Protein AF-A0A4R1S346-F1 (afdb_monomer)

Structure (mmCIF, N/CA/C/O backbone):
data_AF-A0A4R1S346-F1
#
_entry.id   AF-A0A4R1S346-F1
#
loop_
_atom_site.group_PDB
_atom_site.id
_atom_site.type_symbol
_atom_site.label_atom_id
_atom_site.label_alt_id
_atom_site.label_comp_id
_atom_site.label_asym_id
_atom_site.label_entity_id
_atom_site.label_seq_id
_atom_site.pdbx_PDB_ins_code
_atom_site.Cartn_x
_atom_site.Cartn_y
_atom_site.Cartn_z
_atom_site.occupancy
_atom_site.B_iso_or_equiv
_atom_site.auth_seq_id
_atom_site.auth_comp_id
_atom_site.auth_asym_id
_atom_site.auth_atom_id
_atom_site.pdbx_PDB_model_num
ATOM 1 N N . MET A 1 1 ? -3.920 -63.785 -31.802 1.00 36.34 1 MET A N 1
ATOM 2 C CA . MET A 1 1 ? -2.905 -62.764 -32.130 1.00 36.34 1 MET A CA 1
ATOM 3 C C . MET A 1 1 ? -3.413 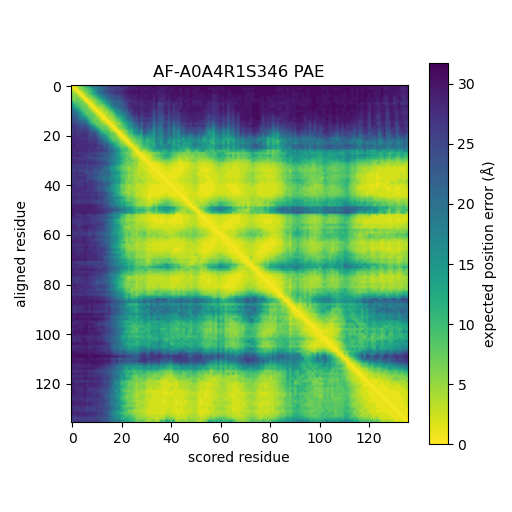-61.411 -31.640 1.00 36.34 1 MET A C 1
ATOM 5 O O . MET A 1 1 ? -4.439 -60.963 -32.117 1.00 36.34 1 MET A O 1
ATOM 9 N N . LYS A 1 2 ? -2.739 -60.879 -30.610 1.00 38.38 2 LYS A N 1
ATOM 10 C CA . LYS A 1 2 ? -2.580 -59.478 -30.163 1.00 38.38 2 LYS A CA 1
ATOM 11 C C . LYS A 1 2 ? -3.732 -58.470 -30.393 1.00 38.38 2 LYS A C 1
ATOM 13 O O . LYS A 1 2 ? -3.909 -57.979 -31.499 1.00 38.38 2 LYS A O 1
ATOM 18 N N . ALA A 1 3 ? -4.374 -58.037 -29.305 1.00 40.00 3 ALA A N 1
ATOM 19 C CA . ALA A 1 3 ? -5.027 -56.729 -29.215 1.00 40.00 3 ALA A CA 1
ATOM 20 C C . ALA A 1 3 ? -4.426 -55.982 -28.014 1.00 40.00 3 ALA A C 1
ATOM 22 O O . ALA A 1 3 ? -4.423 -56.493 -26.895 1.00 40.00 3 ALA A O 1
ATOM 23 N N . ALA A 1 4 ? -3.807 -54.836 -28.292 1.00 42.97 4 ALA A N 1
ATOM 24 C CA . ALA A 1 4 ? -3.055 -54.029 -27.344 1.00 42.97 4 ALA A CA 1
ATOM 25 C C . ALA A 1 4 ? -3.998 -53.215 -26.447 1.00 42.97 4 ALA A C 1
ATOM 27 O O . ALA A 1 4 ? -4.881 -52.512 -26.932 1.00 42.97 4 ALA A O 1
ATOM 28 N N . SER A 1 5 ? -3.782 -53.308 -25.138 1.00 44.44 5 SER A N 1
ATOM 29 C CA . SER A 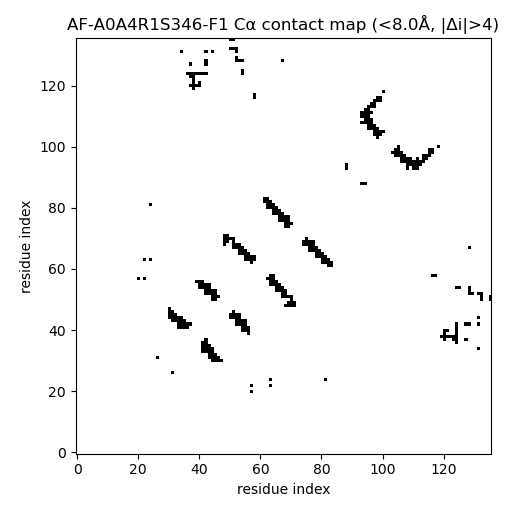1 5 ? -4.428 -52.507 -24.102 1.00 44.44 5 SER A CA 1
ATOM 30 C C . SER A 1 5 ? -3.870 -51.079 -24.122 1.00 44.44 5 SER A C 1
ATOM 32 O O . SER A 1 5 ? -2.753 -50.839 -23.664 1.00 44.44 5 SER A O 1
ATOM 34 N N . GLY A 1 6 ? -4.633 -50.143 -24.687 1.00 41.62 6 GLY A N 1
ATOM 35 C CA . GLY A 1 6 ? -4.347 -48.711 -24.634 1.00 41.62 6 GLY A CA 1
ATOM 36 C C . GLY A 1 6 ? -4.787 -48.123 -23.296 1.00 41.62 6 GLY A C 1
ATOM 37 O O . GLY A 1 6 ? -5.977 -47.943 -23.051 1.00 41.62 6 GLY A O 1
ATOM 38 N N . THR A 1 7 ? -3.823 -47.837 -22.427 1.00 43.22 7 THR A N 1
ATOM 39 C CA . THR A 1 7 ? -4.023 -47.090 -21.182 1.00 43.22 7 THR A CA 1
ATOM 40 C C . THR A 1 7 ? -4.255 -45.617 -21.520 1.00 43.22 7 THR A C 1
ATOM 42 O O . THR A 1 7 ? -3.313 -44.899 -21.850 1.00 43.22 7 THR A O 1
ATOM 45 N N . TYR A 1 8 ? -5.501 -45.151 -21.443 1.00 46.06 8 TYR A N 1
ATOM 46 C CA . TYR A 1 8 ? -5.817 -43.724 -21.497 1.00 46.06 8 TYR A CA 1
ATOM 47 C C . TYR A 1 8 ? -5.626 -43.128 -20.100 1.00 46.06 8 TYR A C 1
ATOM 49 O O . TYR A 1 8 ? -6.481 -43.273 -19.229 1.00 46.06 8 TYR A O 1
ATOM 57 N N . ILE A 1 9 ? -4.487 -42.472 -19.869 1.00 45.75 9 ILE A N 1
ATOM 58 C CA . ILE A 1 9 ? -4.316 -41.593 -18.710 1.00 45.75 9 ILE A CA 1
ATOM 59 C C . ILE A 1 9 ? -5.137 -40.335 -19.002 1.00 45.75 9 ILE A C 1
ATOM 61 O O . ILE A 1 9 ? -4.700 -39.449 -19.734 1.00 45.75 9 ILE A O 1
ATOM 65 N N . ALA A 1 10 ? -6.357 -40.277 -18.470 1.00 41.09 10 ALA A N 1
ATOM 66 C CA . ALA A 1 10 ? -7.120 -39.041 -18.408 1.00 41.09 10 ALA A CA 1
ATOM 67 C C . ALA A 1 10 ? -6.415 -38.105 -17.414 1.00 41.09 10 ALA A C 1
ATOM 69 O O . ALA A 1 10 ? -6.477 -38.306 -16.202 1.00 41.09 10 ALA A O 1
ATOM 70 N N . ALA A 1 11 ? -5.694 -37.112 -17.934 1.00 42.34 11 ALA A N 1
ATOM 71 C CA . ALA A 1 11 ? -5.149 -36.028 -17.134 1.00 42.34 11 ALA A CA 1
ATOM 72 C C . ALA A 1 11 ? -6.316 -35.228 -16.533 1.00 42.34 11 ALA A C 1
ATOM 74 O O . ALA A 1 11 ? -7.048 -34.540 -17.245 1.00 42.34 11 ALA A O 1
ATOM 75 N N . ALA A 1 12 ? -6.506 -35.345 -15.220 1.00 44.44 12 ALA A N 1
ATOM 76 C CA . ALA A 1 12 ? -7.409 -34.490 -14.469 1.00 44.44 12 ALA A CA 1
ATOM 77 C C . ALA A 1 12 ? -6.823 -33.072 -14.440 1.00 44.44 12 ALA A C 1
ATOM 79 O O . ALA A 1 12 ? -5.880 -32.793 -13.701 1.00 44.44 12 ALA A O 1
ATOM 80 N N . VAL A 1 13 ? -7.370 -32.172 -15.258 1.00 45.31 13 VAL A N 1
ATOM 81 C CA . VAL A 1 13 ? -7.095 -30.736 -15.151 1.00 45.31 13 VAL A CA 1
ATOM 82 C C . VAL A 1 13 ? -7.882 -30.213 -13.951 1.00 45.31 13 VAL A C 1
ATOM 84 O O . VAL A 1 13 ? -9.002 -29.730 -14.079 1.00 45.31 13 VAL A O 1
ATOM 87 N N . ILE A 1 14 ? -7.304 -30.351 -12.760 1.00 54.44 14 ILE A N 1
ATOM 88 C CA . ILE A 1 14 ? -7.691 -29.549 -11.600 1.00 54.44 14 ILE A CA 1
ATOM 89 C C . ILE A 1 14 ? -6.789 -28.319 -11.636 1.00 54.44 14 ILE A C 1
ATOM 91 O O . ILE A 1 14 ? -5.679 -28.336 -11.116 1.00 54.44 14 ILE A O 1
ATOM 95 N N . ALA A 1 15 ? -7.245 -27.256 -12.291 1.00 48.00 15 ALA A N 1
ATOM 96 C CA . ALA A 1 15 ? -6.655 -25.933 -12.138 1.00 48.00 15 ALA A CA 1
ATOM 97 C C . ALA A 1 15 ? -7.725 -25.040 -11.516 1.00 48.00 15 ALA A C 1
ATOM 99 O O . ALA A 1 15 ? -8.570 -24.469 -12.204 1.00 48.00 15 ALA A O 1
ATOM 100 N N . GLY A 1 16 ? -7.736 -25.021 -10.183 1.00 43.56 16 GLY A N 1
ATOM 101 C CA . GLY A 1 16 ? -8.621 -24.178 -9.398 1.00 43.56 16 GLY A CA 1
ATOM 102 C C . GLY A 1 16 ? -8.395 -22.709 -9.735 1.00 43.56 16 GLY A C 1
ATOM 103 O O . GLY A 1 16 ? -7.322 -22.165 -9.482 1.00 43.56 16 GLY A O 1
ATOM 104 N N . LEU A 1 17 ? -9.428 -22.054 -10.259 1.00 42.44 17 LEU A N 1
ATOM 105 C CA . LEU A 1 17 ? -9.554 -20.602 -10.212 1.00 42.44 17 LEU A CA 1
ATOM 106 C C . LEU A 1 17 ? -9.848 -20.184 -8.762 1.00 42.44 17 LEU A C 1
ATOM 108 O O . LEU A 1 17 ? -10.965 -19.822 -8.416 1.00 42.44 17 LEU A O 1
ATOM 112 N N . LEU A 1 18 ? -8.829 -20.233 -7.904 1.00 44.75 18 LEU A N 1
ATOM 113 C CA . LEU A 1 18 ? -8.780 -19.438 -6.675 1.00 44.75 18 LEU A CA 1
ATOM 114 C C . LEU A 1 18 ? -8.106 -18.105 -7.017 1.00 44.75 18 LEU A C 1
ATOM 116 O O . LEU A 1 18 ? -6.991 -17.818 -6.601 1.00 44.75 18 LEU A O 1
ATOM 120 N N . GLY A 1 19 ? -8.761 -17.317 -7.866 1.00 48.41 19 GLY A N 1
ATOM 121 C CA . GLY A 1 19 ? -8.331 -15.970 -8.224 1.00 48.41 19 GLY A CA 1
ATOM 122 C C . GLY A 1 19 ? -9.349 -14.960 -7.728 1.00 48.41 19 GLY A C 1
ATOM 123 O O . GLY A 1 19 ? -10.033 -14.346 -8.539 1.00 48.41 19 GLY A O 1
ATOM 124 N N . SER A 1 20 ? -9.544 -14.839 -6.415 1.00 53.03 20 SER A N 1
ATOM 125 C CA . SER A 1 20 ? -10.464 -13.843 -5.852 1.00 53.03 20 SER A CA 1
ATOM 126 C C . SER A 1 20 ? -10.119 -13.520 -4.401 1.00 53.03 20 SER A C 1
ATOM 128 O O . SER A 1 20 ? -10.567 -14.218 -3.502 1.00 53.03 20 SER A O 1
ATOM 130 N N . THR A 1 21 ? -9.402 -12.418 -4.176 1.00 42.66 21 THR A N 1
ATOM 131 C CA . THR A 1 21 ? -9.592 -11.583 -2.978 1.00 42.66 21 THR A CA 1
ATOM 132 C C . THR A 1 21 ? -9.444 -10.110 -3.360 1.00 42.66 21 THR A C 1
ATOM 134 O O . THR A 1 21 ? -8.359 -9.540 -3.373 1.00 42.66 21 THR A O 1
ATOM 137 N N . THR A 1 22 ? -10.590 -9.547 -3.746 1.00 55.97 22 THR A N 1
ATOM 138 C CA . THR A 1 22 ? -11.086 -8.174 -3.514 1.00 55.97 22 THR A CA 1
ATOM 139 C C . THR A 1 22 ? -10.459 -7.498 -2.276 1.00 55.97 22 THR A C 1
ATOM 141 O O . THR A 1 22 ? -10.283 -8.180 -1.277 1.00 55.97 22 THR A O 1
ATOM 144 N N . MET A 1 23 ? -10.152 -6.197 -2.191 1.00 48.53 23 MET A N 1
ATOM 145 C CA . MET A 1 23 ? -10.701 -4.990 -2.830 1.00 48.53 23 MET A CA 1
ATOM 146 C C . MET A 1 23 ? -9.608 -3.931 -3.076 1.00 48.53 23 MET A C 1
ATOM 148 O O . MET A 1 23 ? -8.527 -4.040 -2.525 1.00 48.53 23 MET A O 1
ATOM 152 N N . VAL A 1 24 ? -9.914 -2.897 -3.865 1.00 53.81 24 VAL A N 1
ATOM 153 C CA . VAL A 1 24 ? -9.223 -1.596 -3.949 1.00 53.81 24 VAL A CA 1
ATOM 154 C C . VAL A 1 24 ? -10.259 -0.563 -3.499 1.00 53.81 24 VAL A C 1
ATOM 156 O O . VAL A 1 24 ? -11.004 -0.029 -4.320 1.00 53.81 24 VAL A O 1
ATOM 159 N N . GLN A 1 25 ? -10.476 -0.411 -2.194 1.00 57.22 25 GLN A N 1
ATOM 160 C CA . GLN A 1 25 ? -11.585 0.426 -1.728 1.00 57.22 25 GLN A CA 1
ATOM 161 C C . GLN A 1 25 ? -11.257 1.922 -1.808 1.00 57.22 25 GLN A C 1
ATOM 163 O O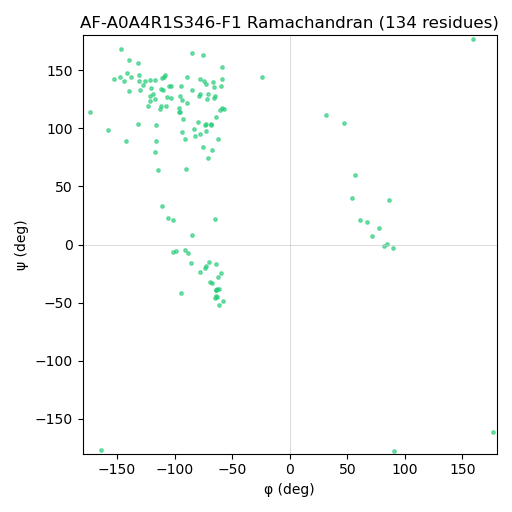 . GLN A 1 25 ? -10.135 2.345 -1.551 1.00 57.22 25 GLN A O 1
ATOM 168 N N . ALA A 1 26 ? -12.282 2.704 -2.175 1.00 56.59 26 ALA A N 1
ATOM 169 C CA . ALA A 1 26 ? -12.300 4.168 -2.296 1.00 56.59 26 ALA A CA 1
ATOM 170 C C . ALA A 1 26 ? -11.437 4.804 -3.409 1.00 56.59 26 ALA A C 1
ATOM 172 O O . ALA A 1 26 ? -11.165 6.003 -3.346 1.00 56.59 26 ALA A O 1
ATOM 173 N N . GLN A 1 27 ? -11.028 4.053 -4.440 1.00 64.12 27 GLN A N 1
ATOM 174 C CA . GLN A 1 27 ? -10.211 4.586 -5.544 1.00 64.12 27 GLN A CA 1
ATOM 175 C C . GLN A 1 27 ? -10.922 4.407 -6.886 1.00 64.12 27 GLN A C 1
ATOM 177 O O . GLN A 1 27 ? -11.581 3.392 -7.111 1.00 64.12 27 GLN A O 1
ATOM 182 N N . ASP A 1 28 ? -10.805 5.402 -7.768 1.00 69.56 28 ASP A N 1
ATOM 183 C CA . ASP A 1 28 ? -11.377 5.341 -9.114 1.00 69.56 28 ASP A CA 1
ATOM 184 C C . ASP A 1 28 ? -10.756 4.155 -9.880 1.00 69.56 28 ASP A C 1
ATOM 186 O O . ASP A 1 28 ? -9.545 4.158 -10.130 1.00 69.56 28 ASP A O 1
ATOM 190 N N . PRO A 1 29 ? -11.550 3.136 -10.265 1.00 69.25 29 PRO A N 1
ATOM 191 C CA . PRO A 1 29 ? -11.036 1.943 -10.929 1.00 69.25 29 PRO A CA 1
ATOM 192 C C . PRO A 1 29 ? -10.415 2.240 -12.300 1.00 69.25 29 PRO A C 1
ATOM 194 O O . PRO A 1 29 ? -9.655 1.421 -12.807 1.00 69.25 29 PRO A O 1
ATOM 197 N N . SER A 1 30 ? -10.693 3.401 -12.903 1.00 72.69 30 SER A N 1
ATOM 198 C CA . SER A 1 30 ? -10.037 3.834 -14.144 1.00 72.69 30 SER A CA 1
ATOM 199 C C . SER A 1 30 ? -8.583 4.289 -13.934 1.00 72.69 30 SER A C 1
ATOM 201 O O . SER A 1 30 ? -7.779 4.278 -14.875 1.00 72.69 30 SER A O 1
ATOM 203 N N . ASN A 1 31 ? -8.226 4.630 -12.692 1.0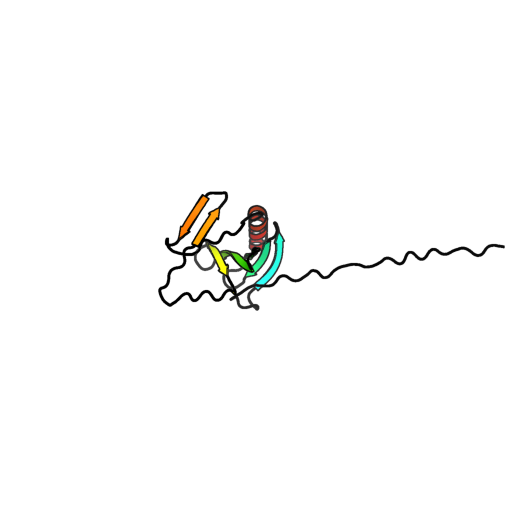0 79.06 31 ASN A N 1
ATOM 204 C CA . ASN A 1 31 ? -6.912 5.143 -12.315 1.00 79.06 31 ASN A CA 1
ATOM 205 C C . ASN A 1 31 ? -6.008 4.100 -11.670 1.00 79.06 31 ASN A C 1
ATOM 207 O O . ASN A 1 31 ? -4.830 4.394 -11.477 1.00 79.06 31 ASN A O 1
ATOM 211 N N . ILE A 1 32 ? -6.515 2.896 -11.389 1.00 86.44 32 ILE A N 1
ATOM 212 C CA . ILE A 1 32 ? -5.738 1.819 -10.781 1.00 86.44 32 ILE A CA 1
ATOM 213 C C . ILE A 1 32 ? -5.686 0.573 -11.666 1.00 86.44 32 ILE A C 1
ATOM 215 O O . ILE A 1 32 ? -6.681 0.133 -12.235 1.00 86.44 32 ILE A O 1
ATOM 219 N N . THR A 1 33 ? -4.509 -0.023 -11.814 1.00 88.81 33 THR A N 1
ATOM 220 C CA . THR A 1 33 ? -4.339 -1.261 -12.587 1.00 88.81 33 THR A CA 1
ATOM 221 C C . THR A 1 33 ? -3.369 -2.185 -11.875 1.00 88.81 33 THR A C 1
ATOM 223 O O . THR A 1 33 ? -2.298 -1.752 -11.463 1.00 88.81 33 THR A O 1
ATOM 226 N N . LYS A 1 34 ? -3.729 -3.464 -11.717 1.00 90.25 34 LYS A N 1
ATOM 227 C CA . LYS A 1 34 ? -2.843 -4.448 -11.084 1.00 90.25 34 LYS A CA 1
ATOM 228 C C . LYS A 1 34 ? -1.602 -4.669 -11.953 1.00 90.25 34 LYS A C 1
ATOM 230 O O . LYS A 1 34 ? -1.723 -4.993 -13.130 1.00 90.25 34 LYS A O 1
ATOM 235 N N . TYR A 1 35 ? -0.430 -4.501 -11.351 1.00 90.94 35 TYR A N 1
ATOM 236 C CA . TYR A 1 35 ? 0.883 -4.710 -11.959 1.00 90.94 35 TYR A CA 1
ATOM 237 C C . TYR A 1 35 ? 1.422 -6.116 -11.674 1.00 90.94 35 TYR A C 1
ATOM 239 O O . TYR A 1 35 ? 1.968 -6.774 -12.554 1.00 90.94 35 TYR A O 1
ATOM 247 N N . GLY A 1 36 ? 1.252 -6.601 -10.444 1.00 93.06 36 GLY A N 1
ATOM 248 C CA . GLY A 1 36 ? 1.784 -7.892 -10.018 1.00 93.06 36 GLY A CA 1
ATOM 249 C C . GLY A 1 36 ? 1.528 -8.160 -8.542 1.00 93.06 36 GLY A C 1
ATOM 250 O O . GLY A 1 36 ? 0.668 -7.521 -7.940 1.00 93.06 36 GLY A O 1
ATOM 251 N N . SER A 1 37 ? 2.286 -9.091 -7.967 1.00 95.12 37 SER A N 1
ATOM 252 C CA . SER A 1 37 ? 2.249 -9.407 -6.537 1.00 95.12 37 SER A CA 1
ATOM 253 C C . SER A 1 37 ? 3.642 -9.834 -6.059 1.00 95.12 37 SER A C 1
ATOM 255 O O . SER A 1 37 ? 4.366 -10.500 -6.799 1.00 95.12 37 SER A O 1
ATOM 257 N N . ALA A 1 38 ? 4.020 -9.475 -4.833 1.00 93.62 38 ALA A N 1
ATOM 258 C CA . ALA A 1 38 ? 5.283 -9.865 -4.199 1.00 93.62 38 ALA A CA 1
ATOM 259 C C . ALA A 1 38 ? 5.125 -9.884 -2.672 1.00 93.62 38 ALA A C 1
ATOM 261 O O . ALA A 1 38 ? 4.412 -9.054 -2.119 1.00 93.62 38 ALA A O 1
ATOM 262 N N . GLY A 1 39 ? 5.750 -10.843 -1.978 1.00 90.12 39 GLY A N 1
ATOM 263 C CA . GLY A 1 39 ? 5.706 -10.906 -0.506 1.00 90.12 39 GLY A CA 1
ATOM 264 C C . GLY A 1 39 ? 4.299 -11.065 0.094 1.00 90.12 39 GLY A C 1
ATOM 265 O O . GLY A 1 39 ? 4.077 -10.707 1.242 1.00 90.12 39 GLY A O 1
ATOM 266 N N . GLY A 1 40 ? 3.320 -11.554 -0.676 1.00 89.19 40 GLY A N 1
ATOM 267 C CA . GLY A 1 40 ? 1.921 -11.618 -0.236 1.00 89.19 40 GLY A CA 1
ATOM 268 C C . GLY A 1 40 ? 1.169 -10.280 -0.289 1.00 89.19 40 GLY A C 1
ATOM 269 O O . GLY A 1 40 ? 0.084 -10.187 0.291 1.00 89.19 40 GLY A O 1
ATOM 270 N N . TRP A 1 41 ? 1.734 -9.284 -0.977 1.00 93.25 41 TRP A N 1
ATOM 271 C CA . TRP A 1 41 ? 1.121 -8.005 -1.331 1.00 93.25 41 TRP A CA 1
ATOM 272 C C . TRP A 1 41 ? 0.817 -7.962 -2.827 1.00 93.25 41 TRP A C 1
ATOM 274 O O . TRP A 1 41 ? 1.578 -8.489 -3.640 1.00 93.25 41 TRP A O 1
ATOM 284 N N . ASP A 1 42 ? -0.268 -7.294 -3.197 1.00 94.00 42 ASP A N 1
ATOM 285 C CA . ASP A 1 42 ? -0.560 -6.932 -4.579 1.00 94.00 42 ASP A CA 1
ATOM 286 C C . ASP A 1 42 ? 0.048 -5.569 -4.907 1.00 94.00 42 ASP A C 1
ATOM 288 O O . ASP A 1 42 ? 0.067 -4.673 -4.071 1.00 94.00 42 ASP A O 1
ATOM 292 N N . ILE A 1 43 ? 0.530 -5.408 -6.135 1.00 92.69 43 ILE A N 1
ATOM 293 C CA . ILE A 1 43 ? 1.161 -4.191 -6.647 1.00 92.69 43 ILE A CA 1
ATOM 294 C C . ILE A 1 43 ? 0.235 -3.605 -7.706 1.00 92.69 43 ILE A C 1
ATOM 296 O O . ILE A 1 43 ? -0.223 -4.327 -8.597 1.00 92.69 43 ILE A O 1
ATOM 300 N N . PHE A 1 44 ? -0.009 -2.303 -7.646 1.00 91.81 44 PHE A N 1
ATOM 301 C CA . PHE A 1 44 ? -0.870 -1.587 -8.579 1.00 91.81 44 PHE A CA 1
ATOM 302 C C . PHE A 1 44 ? -0.181 -0.328 -9.103 1.00 91.81 44 PHE A C 1
ATOM 304 O O . PHE A 1 44 ? 0.532 0.331 -8.357 1.00 91.81 44 PHE A O 1
ATOM 311 N N . VAL A 1 45 ? -0.432 0.031 -10.360 1.00 90.19 45 VAL A N 1
ATOM 312 C CA . VAL A 1 45 ? -0.138 1.358 -10.923 1.00 90.19 45 VAL A CA 1
ATOM 313 C C . VAL A 1 45 ? -1.306 2.281 -10.597 1.00 90.19 45 VAL A C 1
ATOM 315 O O . VAL A 1 45 ? -2.450 1.873 -10.812 1.00 90.19 45 VAL A O 1
ATOM 318 N N . ARG A 1 46 ? -1.040 3.500 -10.109 1.00 86.38 46 ARG A N 1
ATOM 319 C CA . ARG A 1 46 ? -2.064 4.480 -9.731 1.00 86.38 46 ARG A CA 1
ATOM 320 C C . ARG A 1 46 ? -1.761 5.862 -10.325 1.00 86.38 46 ARG A C 1
ATOM 322 O O . ARG A 1 46 ? -0.885 6.569 -9.849 1.00 86.38 46 ARG A O 1
ATOM 329 N N . LYS A 1 47 ? -2.486 6.244 -11.377 1.00 82.31 47 LYS A N 1
ATOM 330 C CA . LYS A 1 47 ? -2.114 7.362 -12.275 1.00 82.31 47 LYS A CA 1
ATOM 331 C C . LYS A 1 47 ? -2.278 8.769 -11.681 1.00 82.31 47 LYS A C 1
ATOM 333 O O . LYS A 1 47 ? -1.738 9.725 -12.229 1.00 82.31 47 LYS A O 1
ATOM 338 N N . ASP A 1 48 ? -3.060 8.914 -10.615 1.00 80.44 48 ASP A N 1
ATOM 339 C CA . ASP A 1 48 ? -3.419 10.192 -9.983 1.00 80.44 48 ASP A CA 1
ATOM 340 C C . ASP A 1 48 ? -2.426 10.656 -8.902 1.00 80.44 48 ASP A C 1
ATOM 342 O O . ASP A 1 48 ? -2.526 11.789 -8.444 1.00 80.44 48 ASP A O 1
ATOM 346 N N . LEU A 1 49 ? -1.446 9.827 -8.525 1.00 73.88 49 LEU A N 1
ATOM 347 C CA . LEU A 1 49 ? -0.397 10.158 -7.546 1.00 73.88 49 LEU A CA 1
ATOM 348 C C . LEU A 1 49 ? 0.977 10.413 -8.204 1.00 73.88 49 LEU A C 1
ATOM 350 O O . LEU A 1 49 ? 2.020 10.287 -7.562 1.00 7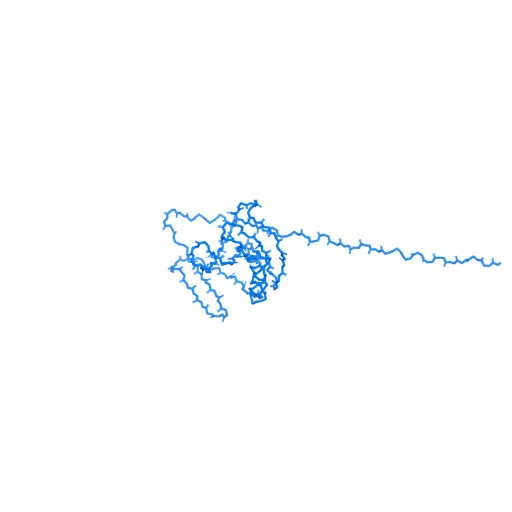3.88 49 LEU A O 1
ATOM 354 N N . GLY A 1 50 ? 0.974 10.775 -9.493 1.00 61.78 50 GLY A N 1
ATOM 355 C CA . GLY A 1 50 ? 2.117 10.640 -10.411 1.00 61.78 50 GLY A CA 1
ATOM 356 C C . GLY A 1 50 ? 2.027 9.270 -11.085 1.00 61.78 50 GLY A C 1
ATOM 357 O O . GLY A 1 50 ? 1.079 8.548 -10.787 1.00 61.78 50 GLY A O 1
ATOM 358 N N . PRO A 1 51 ? 2.951 8.819 -11.947 1.00 66.44 51 PRO A N 1
ATOM 359 C CA . PRO A 1 51 ? 2.943 7.430 -12.442 1.00 66.44 51 PRO A CA 1
ATOM 360 C C . PRO A 1 51 ? 3.207 6.382 -11.327 1.00 66.44 51 PRO A C 1
ATOM 362 O O . PRO A 1 51 ? 3.628 5.256 -11.586 1.00 66.44 51 PRO A O 1
ATOM 365 N N . GLY A 1 52 ? 2.955 6.748 -10.068 1.00 77.69 52 GLY A N 1
ATOM 366 C CA . GLY A 1 52 ? 3.301 6.033 -8.866 1.00 77.69 52 GLY A CA 1
ATOM 367 C C . GLY A 1 52 ? 2.561 4.714 -8.750 1.00 77.69 52 GLY A C 1
ATOM 368 O O . GLY A 1 52 ? 1.351 4.594 -8.953 1.00 77.69 52 GLY A O 1
ATOM 369 N N . CYS A 1 53 ? 3.321 3.699 -8.370 1.00 89.12 53 CYS A N 1
ATOM 370 C CA . CYS A 1 53 ? 2.757 2.439 -7.951 1.00 89.12 53 CYS A CA 1
ATOM 371 C C . CYS A 1 53 ? 2.391 2.483 -6.462 1.00 89.12 53 CYS A C 1
ATOM 373 O O . CYS A 1 53 ? 2.840 3.344 -5.699 1.00 89.12 53 CYS A O 1
ATOM 375 N N . LEU A 1 54 ? 1.592 1.516 -6.038 1.00 91.56 54 LEU A N 1
ATOM 376 C CA . LEU A 1 54 ? 1.282 1.240 -4.643 1.00 91.56 54 LEU A CA 1
ATOM 377 C C . LEU A 1 54 ? 1.256 -0.266 -4.404 1.00 91.56 54 LEU A C 1
ATOM 379 O O . LEU A 1 54 ? 1.070 -1.049 -5.338 1.00 91.56 54 LEU A O 1
ATOM 383 N N . ILE A 1 55 ? 1.425 -0.663 -3.150 1.00 92.50 55 ILE A N 1
ATOM 384 C CA . ILE A 1 55 ? 1.186 -2.025 -2.685 1.00 92.50 55 ILE A CA 1
ATOM 385 C C . ILE A 1 55 ? -0.060 -2.055 -1.816 1.00 92.50 55 ILE A C 1
ATOM 387 O O . ILE A 1 55 ? -0.325 -1.111 -1.072 1.00 92.50 55 ILE A O 1
ATOM 391 N N . ALA A 1 56 ? -0.826 -3.134 -1.899 1.00 92.31 56 ALA A N 1
ATOM 392 C CA . ALA A 1 56 ? -1.965 -3.347 -1.029 1.00 92.31 56 ALA A CA 1
ATOM 393 C C . ALA A 1 56 ? -2.102 -4.809 -0.611 1.00 92.31 56 ALA A C 1
ATOM 395 O O . ALA A 1 56 ? -1.778 -5.729 -1.362 1.00 92.31 56 ALA A O 1
ATOM 396 N N . LYS A 1 57 ? -2.612 -5.017 0.599 1.00 90.06 57 LYS A N 1
ATOM 397 C CA . LYS A 1 57 ? -2.894 -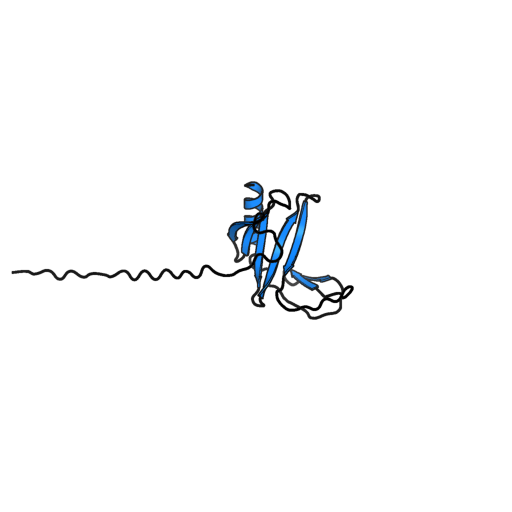6.334 1.161 1.00 90.06 57 LYS A CA 1
ATOM 398 C C . LYS A 1 57 ? -4.152 -6.255 2.008 1.00 90.06 57 LYS A C 1
ATOM 400 O O . LYS A 1 57 ? -4.357 -5.284 2.730 1.00 90.06 57 LYS A O 1
ATOM 405 N N . VAL A 1 58 ? -4.982 -7.287 1.925 1.00 87.56 58 VAL A N 1
ATOM 406 C CA . VAL A 1 58 ? -6.079 -7.495 2.871 1.00 87.56 58 VAL A CA 1
ATOM 407 C C . VAL A 1 58 ? -5.539 -8.333 4.027 1.00 87.56 58 VAL A C 1
ATOM 409 O O . VAL A 1 58 ? -4.991 -9.413 3.805 1.00 87.56 58 VAL A O 1
ATOM 412 N N . ALA A 1 59 ? -5.627 -7.800 5.240 1.00 80.12 59 ALA A N 1
ATOM 413 C CA . ALA A 1 59 ? -5.285 -8.493 6.472 1.00 80.12 59 ALA A CA 1
ATOM 414 C C . ALA A 1 59 ? -6.376 -9.509 6.845 1.00 80.12 59 ALA A C 1
ATOM 416 O O . ALA A 1 59 ? -7.514 -9.418 6.384 1.00 80.12 59 ALA A O 1
ATOM 417 N N . ASP A 1 60 ? -6.048 -10.450 7.731 1.00 79.44 60 ASP A N 1
ATOM 418 C CA . ASP A 1 60 ? -6.948 -11.546 8.124 1.00 79.44 60 ASP A CA 1
ATOM 419 C C . ASP A 1 60 ? -8.266 -11.064 8.752 1.00 79.44 60 ASP A C 1
ATOM 421 O O . ASP A 1 60 ? -9.283 -11.752 8.699 1.00 79.44 60 ASP A O 1
ATOM 425 N N . ASN A 1 61 ? -8.269 -9.857 9.321 1.00 72.19 61 ASN A N 1
ATOM 426 C CA . ASN A 1 61 ? -9.457 -9.214 9.881 1.00 72.19 61 ASN A CA 1
ATOM 427 C C . ASN A 1 61 ? -10.305 -8.453 8.841 1.00 72.19 61 ASN A C 1
ATOM 429 O O . ASN A 1 61 ? -11.235 -7.742 9.217 1.00 72.19 61 ASN A O 1
ATOM 433 N N . GLY A 1 62 ? -9.991 -8.577 7.548 1.00 78.31 62 GLY A N 1
ATOM 434 C CA . GLY A 1 62 ? -10.726 -7.959 6.444 1.00 78.31 62 GLY A CA 1
ATOM 435 C C . GLY A 1 62 ? -10.370 -6.496 6.166 1.00 78.31 62 GLY A C 1
ATOM 436 O O . GLY A 1 62 ? -10.901 -5.923 5.215 1.00 78.31 62 GLY A O 1
ATOM 437 N N . MET A 1 63 ? -9.466 -5.882 6.938 1.00 80.31 63 MET A N 1
ATOM 438 C CA . 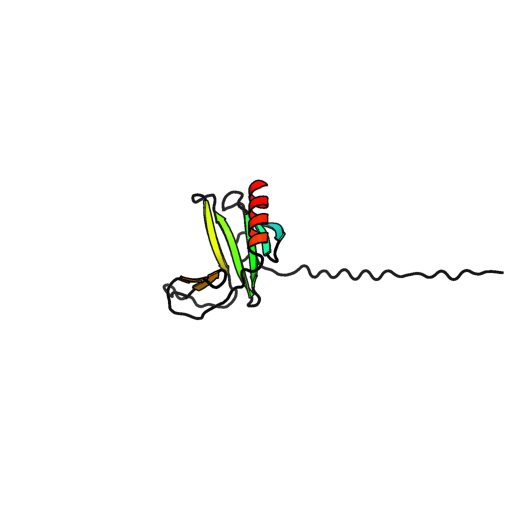MET A 1 63 ? -8.968 -4.538 6.634 1.00 80.31 63 MET A CA 1
ATOM 439 C C . MET A 1 63 ? -7.995 -4.583 5.459 1.00 80.31 63 MET A C 1
ATOM 441 O O . MET A 1 63 ? -7.153 -5.473 5.371 1.00 80.31 63 MET A O 1
ATOM 445 N N . GLN A 1 64 ? -8.059 -3.589 4.584 1.00 87.00 64 GLN A N 1
ATOM 446 C CA . GLN A 1 64 ? -7.056 -3.386 3.551 1.00 87.00 64 GLN A CA 1
ATOM 447 C C . GLN A 1 64 ? -6.019 -2.378 4.031 1.00 87.00 64 GLN A C 1
ATOM 449 O O . GLN A 1 64 ? -6.366 -1.260 4.397 1.00 87.00 64 GLN A O 1
ATOM 454 N N . VAL A 1 65 ? -4.745 -2.743 3.944 1.00 87.31 65 VAL A N 1
ATOM 455 C CA . VAL A 1 65 ? -3.631 -1.805 4.074 1.00 87.31 65 VAL A CA 1
ATOM 456 C C . VAL A 1 65 ? -3.074 -1.508 2.698 1.00 87.31 65 VAL A C 1
ATOM 458 O O . VAL A 1 65 ? -2.901 -2.407 1.877 1.00 87.31 65 VAL A O 1
ATOM 461 N N . GLN A 1 66 ? -2.803 -0.234 2.456 1.00 90.12 66 GLN A N 1
ATOM 462 C CA . GLN A 1 66 ? -2.189 0.275 1.248 1.00 90.12 66 GLN A CA 1
ATOM 463 C C . GLN A 1 66 ? -0.986 1.135 1.613 1.00 90.12 66 GLN A C 1
ATOM 465 O O . GLN A 1 66 ? -1.065 1.961 2.518 1.00 90.12 66 GLN A O 1
ATOM 470 N N . MET A 1 67 ? 0.111 0.969 0.883 1.00 88.75 67 MET A N 1
ATOM 471 C CA . MET A 1 67 ? 1.295 1.813 0.995 1.00 88.75 67 MET A CA 1
ATOM 472 C C . MET A 1 67 ? 1.734 2.258 -0.391 1.00 88.75 67 MET A C 1
ATOM 474 O O . MET A 1 67 ? 1.694 1.483 -1.346 1.00 88.75 67 MET A O 1
ATOM 478 N N . GLY A 1 68 ? 2.166 3.503 -0.513 1.00 88.50 68 GLY A N 1
ATOM 479 C CA . GLY A 1 68 ? 2.634 4.034 -1.784 1.00 88.50 68 GLY A CA 1
ATOM 480 C C . GLY A 1 68 ? 3.423 5.318 -1.612 1.00 88.50 68 GLY A C 1
ATOM 481 O O . GLY A 1 68 ? 3.662 5.783 -0.496 1.00 88.50 68 GLY A O 1
ATOM 482 N N . ILE A 1 69 ? 3.828 5.888 -2.740 1.00 84.69 69 ILE A N 1
ATOM 483 C CA . ILE A 1 69 ? 4.484 7.192 -2.799 1.00 84.69 69 ILE A CA 1
ATOM 484 C C . ILE A 1 69 ? 3.597 8.106 -3.630 1.00 84.69 69 ILE A C 1
ATOM 486 O O . ILE A 1 69 ? 3.174 7.736 -4.722 1.00 84.69 69 ILE A O 1
ATOM 490 N N . ASP A 1 70 ? 3.308 9.278 -3.084 1.00 82.62 70 ASP A N 1
ATOM 491 C CA . ASP A 1 70 ? 2.712 10.376 -3.822 1.00 82.62 70 ASP A CA 1
ATOM 492 C C . ASP A 1 70 ? 3.826 11.274 -4.364 1.00 82.62 70 ASP A C 1
ATOM 494 O O . ASP A 1 70 ? 4.508 11.988 -3.620 1.00 82.62 70 ASP A O 1
ATOM 498 N N . GLU A 1 71 ? 4.030 11.208 -5.674 1.00 77.88 71 GLU A N 1
ATOM 499 C CA . GLU A 1 71 ? 5.035 11.997 -6.382 1.00 77.88 71 GLU A CA 1
ATOM 500 C C . GLU A 1 71 ? 4.504 13.384 -6.764 1.00 77.88 71 GLU A C 1
ATOM 502 O O . GLU A 1 71 ? 5.290 14.295 -7.021 1.00 77.88 71 GLU A O 1
ATOM 507 N N . THR A 1 72 ? 3.184 13.592 -6.716 1.00 79.94 72 THR A N 1
ATOM 508 C CA . THR A 1 72 ? 2.554 14.882 -7.039 1.00 79.94 72 THR A CA 1
ATOM 509 C C . THR A 1 72 ? 2.670 15.898 -5.908 1.00 79.94 72 THR A C 1
ATOM 511 O O . THR A 1 72 ? 2.650 17.102 -6.162 1.00 79.94 72 THR A O 1
ATOM 514 N N . SER A 1 73 ? 2.851 15.437 -4.665 1.00 77.50 73 SER A N 1
ATOM 515 C CA . SER A 1 73 ? 2.947 16.286 -3.468 1.00 77.50 73 SER A CA 1
ATOM 516 C C . SER A 1 73 ? 4.347 16.313 -2.833 1.00 77.50 73 SER A C 1
ATOM 518 O O . SER A 1 73 ? 4.499 16.470 -1.620 1.00 77.50 73 SER A O 1
ATOM 520 N N . GLY A 1 74 ? 5.397 16.205 -3.657 1.00 72.62 74 GLY A N 1
ATOM 521 C CA . GLY A 1 74 ? 6.787 16.323 -3.203 1.00 72.62 74 GLY A CA 1
ATOM 522 C C . GLY A 1 74 ? 7.395 15.016 -2.685 1.00 72.62 74 GLY A C 1
ATOM 523 O O . GLY A 1 74 ? 8.155 15.045 -1.719 1.00 72.62 74 GLY A O 1
ATOM 524 N N . MET A 1 75 ? 7.073 13.887 -3.331 1.00 76.44 75 MET A N 1
ATOM 525 C CA . MET A 1 75 ? 7.615 12.546 -3.045 1.00 76.44 75 MET A CA 1
ATOM 526 C C . MET A 1 75 ? 7.397 12.099 -1.595 1.00 76.44 75 MET A C 1
ATOM 5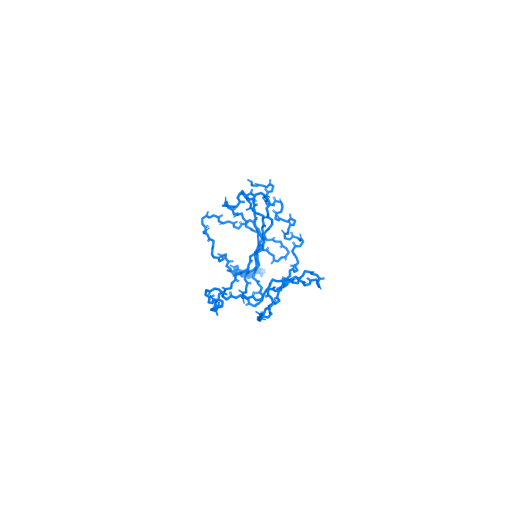28 O O . MET A 1 75 ? 8.341 11.829 -0.848 1.00 76.44 75 MET A O 1
ATOM 532 N N . ARG A 1 76 ? 6.134 12.019 -1.177 1.00 82.00 76 ARG A N 1
ATOM 533 C CA . ARG A 1 76 ? 5.776 11.621 0.189 1.00 82.00 76 ARG A CA 1
ATOM 534 C C . ARG A 1 76 ? 5.291 10.180 0.210 1.00 82.00 76 ARG A C 1
ATOM 536 O O . ARG A 1 76 ? 4.363 9.819 -0.506 1.00 82.00 76 ARG A O 1
ATOM 543 N N . GLY A 1 77 ? 5.902 9.362 1.063 1.00 83.44 77 GLY A N 1
ATOM 544 C CA . GLY A 1 77 ? 5.353 8.050 1.393 1.00 83.44 77 GLY A CA 1
ATOM 545 C C . GLY A 1 77 ? 4.036 8.202 2.154 1.00 83.44 77 GLY A C 1
ATOM 546 O O . GLY A 1 77 ? 3.918 9.075 3.017 1.00 83.44 77 GLY A O 1
ATOM 547 N N . TYR A 1 78 ? 3.060 7.356 1.848 1.00 84.38 78 TYR A N 1
ATOM 548 C CA . TYR A 1 78 ? 1.808 7.271 2.590 1.00 84.38 78 TYR A CA 1
ATOM 549 C C . TYR A 1 78 ? 1.477 5.822 2.934 1.00 84.38 78 TYR A C 1
ATOM 551 O O . TYR A 1 78 ? 1.887 4.882 2.250 1.00 84.38 78 TYR A O 1
ATOM 559 N N . MET A 1 79 ? 0.683 5.673 3.987 1.00 84.75 79 MET A N 1
ATOM 560 C CA . MET A 1 79 ? 0.006 4.438 4.340 1.00 84.75 79 MET A CA 1
ATOM 561 C C . MET A 1 79 ? -1.466 4.765 4.585 1.00 84.75 79 MET A C 1
ATOM 563 O O . MET A 1 79 ? -1.780 5.735 5.274 1.00 84.75 79 MET A O 1
ATOM 567 N N . ALA A 1 80 ? -2.355 3.974 4.000 1.00 83.06 80 ALA A N 1
ATOM 568 C CA . ALA A 1 80 ? -3.797 4.090 4.144 1.00 83.06 80 ALA A CA 1
ATOM 569 C C . ALA A 1 80 ? -4.372 2.751 4.606 1.00 83.06 80 ALA A C 1
ATOM 571 O O . ALA A 1 80 ? -3.927 1.690 4.168 1.00 83.06 80 ALA A O 1
ATOM 572 N N . ILE A 1 81 ? -5.358 2.807 5.497 1.00 81.75 81 ILE A N 1
ATOM 573 C CA . ILE A 1 81 ? -6.073 1.634 5.993 1.00 81.75 81 ILE A CA 1
ATOM 574 C C . ILE A 1 81 ? -7.548 1.825 5.665 1.00 81.75 81 ILE A C 1
ATOM 576 O O . ILE A 1 81 ? -8.133 2.855 5.996 1.00 81.75 81 ILE A O 1
ATOM 580 N N . TYR A 1 82 ? -8.136 0.828 5.016 1.00 81.31 82 TYR A N 1
ATOM 581 C CA . TYR A 1 82 ? -9.541 0.792 4.643 1.00 81.31 82 TYR A CA 1
ATOM 582 C C . TYR A 1 82 ? -10.228 -0.366 5.361 1.00 81.31 82 TYR A C 1
ATOM 584 O O . TYR A 1 82 ? -9.664 -1.451 5.506 1.00 81.31 82 TYR A O 1
ATOM 592 N N . THR A 1 83 ? -11.463 -0.148 5.797 1.00 76.56 83 THR A N 1
ATOM 593 C CA . THR A 1 83 ? -12.302 -1.171 6.422 1.00 76.56 83 THR A CA 1
ATOM 594 C C . THR A 1 83 ? -13.726 -1.050 5.898 1.00 76.56 83 THR A C 1
ATOM 596 O O . THR A 1 83 ? -14.200 0.056 5.646 1.00 76.56 83 THR A O 1
ATOM 599 N N . THR A 1 84 ? -14.403 -2.185 5.729 1.00 72.00 84 THR A N 1
ATOM 600 C CA . THR A 1 84 ? -15.851 -2.241 5.467 1.00 72.00 84 THR A CA 1
ATOM 601 C C . THR A 1 84 ? -16.669 -2.354 6.742 1.00 72.00 84 THR A C 1
ATOM 603 O O . THR A 1 84 ? -17.894 -2.397 6.668 1.00 72.00 84 THR A O 1
ATOM 606 N N . ALA A 1 85 ? -16.018 -2.494 7.901 1.00 69.44 85 ALA A N 1
ATOM 607 C CA . ALA A 1 85 ? -16.732 -2.447 9.162 1.00 69.44 85 ALA A CA 1
ATOM 608 C C . ALA A 1 85 ? -17.417 -1.082 9.277 1.00 69.44 85 ALA A C 1
ATOM 610 O O . ALA A 1 85 ? -16.796 -0.058 8.982 1.00 69.44 85 ALA A O 1
ATOM 611 N N . ASP A 1 86 ? -18.672 -1.075 9.729 1.00 62.69 86 ASP A N 1
ATOM 612 C CA . ASP A 1 86 ? -19.329 0.146 10.182 1.00 62.69 86 ASP A CA 1
ATOM 613 C C . ASP A 1 86 ? -18.535 0.674 11.380 1.00 62.69 86 ASP A C 1
ATOM 615 O O . ASP A 1 86 ? -18.737 0.275 12.526 1.00 62.69 86 ASP A O 1
ATOM 619 N N . ALA A 1 87 ? -17.564 1.533 11.099 1.00 58.47 87 ALA A N 1
ATOM 620 C CA . ALA A 1 87 ? -16.911 2.360 12.086 1.00 58.47 87 ALA A CA 1
ATOM 621 C C . ALA A 1 87 ? -17.677 3.684 12.068 1.00 58.47 87 ALA A C 1
ATOM 623 O O . ALA A 1 87 ? -17.423 4.503 11.179 1.00 58.47 87 ALA A O 1
ATOM 624 N N . PRO A 1 88 ? -18.652 3.909 12.969 1.00 56.69 88 PRO A N 1
ATOM 625 C CA . PRO A 1 88 ? -19.265 5.218 13.108 1.00 56.69 88 PRO A CA 1
ATOM 626 C C . PRO A 1 88 ? -18.205 6.164 13.674 1.00 56.69 88 PRO A C 1
ATOM 628 O O . PRO A 1 88 ? -18.159 6.390 14.871 1.00 56.69 88 PRO A O 1
ATOM 631 N N . ILE A 1 89 ? -17.318 6.678 12.821 1.00 64.69 89 ILE A N 1
ATOM 632 C CA . ILE A 1 89 ? -16.430 7.779 13.175 1.00 64.69 89 ILE A CA 1
ATOM 633 C C . ILE A 1 89 ? -17.303 9.022 13.088 1.00 64.69 89 ILE A C 1
ATOM 635 O O . ILE A 1 89 ? -17.546 9.547 11.997 1.00 64.69 89 ILE A O 1
ATOM 639 N N . ALA A 1 90 ? -17.858 9.456 14.218 1.00 61.88 90 ALA A N 1
ATOM 640 C CA . ALA A 1 90 ? -18.606 10.699 14.250 1.00 61.88 90 ALA A CA 1
ATOM 641 C C . ALA A 1 90 ? -17.701 11.860 13.804 1.00 61.88 90 ALA A C 1
ATOM 643 O O . ALA A 1 90 ? -16.477 11.827 13.946 1.00 61.88 90 ALA A O 1
ATOM 644 N N . GLN A 1 91 ? -18.289 12.920 13.251 1.00 61.91 91 GLN A N 1
ATOM 645 C CA . GLN A 1 91 ? -17.520 14.102 12.871 1.00 61.91 91 GLN A CA 1
ATOM 646 C C . GLN A 1 91 ? -16.770 14.656 14.097 1.00 61.91 91 GLN A C 1
ATOM 648 O O . GLN A 1 91 ? -17.391 15.086 15.066 1.00 61.91 91 GLN A O 1
ATOM 653 N N . GLY A 1 92 ? -15.435 14.653 14.043 1.00 62.56 92 GLY A N 1
ATOM 654 C CA . GLY A 1 92 ? -14.569 15.076 15.151 1.00 62.56 92 GLY A CA 1
ATOM 655 C C . GLY A 1 92 ? -14.165 13.962 16.127 1.00 62.56 92 GLY A C 1
ATOM 656 O O . GLY A 1 92 ? -13.376 14.223 17.034 1.00 62.56 92 GLY A O 1
ATOM 657 N N . GLU A 1 93 ? -14.657 12.737 15.939 1.00 61.00 93 GLU A N 1
ATOM 658 C CA . GLU A 1 93 ? -14.205 11.554 16.667 1.00 61.00 93 GLU A CA 1
ATOM 659 C C . GLU A 1 93 ? -12.811 11.130 16.192 1.00 61.00 93 GLU A C 1
ATOM 661 O O . GLU A 1 93 ? -12.498 11.152 15.000 1.00 61.00 93 GLU A O 1
ATOM 666 N N . LYS A 1 94 ? -11.956 10.767 17.148 1.00 60.66 94 LYS A N 1
ATOM 667 C CA . LYS A 1 94 ? -10.583 10.323 16.906 1.00 60.66 94 LYS A CA 1
ATOM 668 C C . LYS A 1 94 ? -10.517 8.820 17.128 1.00 60.66 94 LYS A C 1
ATOM 670 O O . LYS A 1 94 ? -10.893 8.358 18.201 1.00 60.66 94 LYS A O 1
ATOM 675 N N . LEU A 1 95 ? -10.013 8.072 16.148 1.00 61.88 95 LEU A N 1
ATOM 676 C CA . LEU A 1 95 ? -9.649 6.671 16.350 1.00 61.88 95 LEU A CA 1
ATOM 677 C C . LEU A 1 95 ? -8.172 6.555 16.696 1.00 61.88 95 LEU A C 1
ATOM 679 O O . LEU A 1 95 ? -7.325 7.144 16.026 1.00 61.88 95 LEU A O 1
ATOM 683 N N . SER A 1 96 ? -7.875 5.720 17.689 1.00 65.19 96 SER A N 1
ATOM 684 C CA . SER A 1 96 ? -6.501 5.315 17.950 1.00 65.19 96 SER A CA 1
ATOM 685 C C . SER A 1 96 ? -6.024 4.360 16.865 1.00 65.19 96 SER A C 1
ATOM 687 O O . SER A 1 96 ? -6.640 3.325 16.615 1.00 65.19 96 SER A O 1
ATOM 689 N N . VAL A 1 97 ? -4.909 4.714 16.236 1.00 66.94 97 VAL A N 1
ATOM 690 C CA . VAL A 1 97 ? -4.208 3.854 15.287 1.00 66.94 97 VAL A CA 1
ATOM 691 C C . VAL A 1 97 ? -2.832 3.553 15.857 1.00 66.94 97 VAL A C 1
ATOM 693 O O . VAL A 1 97 ? -2.085 4.478 16.180 1.00 66.94 97 VAL A O 1
ATOM 696 N N . ILE A 1 98 ? -2.503 2.267 15.984 1.00 69.62 98 ILE A N 1
ATOM 697 C CA . ILE A 1 98 ? -1.162 1.803 16.345 1.00 69.62 98 ILE A CA 1
ATOM 698 C C . ILE A 1 98 ? -0.571 1.108 15.125 1.00 69.62 98 ILE A C 1
ATOM 700 O O . ILE A 1 98 ? -1.109 0.114 14.645 1.00 69.62 98 ILE A O 1
ATOM 704 N N . PHE A 1 99 ? 0.546 1.634 14.637 1.00 71.00 99 PHE A N 1
ATOM 705 C CA . PHE A 1 99 ? 1.370 0.974 13.637 1.00 71.00 99 PHE A CA 1
ATOM 706 C C . PHE A 1 99 ? 2.489 0.238 14.359 1.00 71.00 99 PHE A C 1
ATOM 708 O O . PHE A 1 99 ? 3.327 0.874 14.994 1.00 71.00 99 PHE A O 1
ATOM 715 N N . ASP A 1 100 ? 2.485 -1.087 14.290 1.00 69.12 100 ASP A N 1
ATOM 716 C CA . ASP A 1 100 ? 3.587 -1.912 14.773 1.00 69.12 100 ASP A CA 1
ATOM 717 C C . ASP A 1 100 ? 4.504 -2.229 13.588 1.00 69.12 100 ASP A C 1
ATOM 719 O O . ASP A 1 100 ? 4.083 -2.866 12.621 1.00 69.12 100 ASP A O 1
ATOM 723 N N . VAL A 1 101 ? 5.727 -1.707 13.631 1.00 69.75 101 VAL A N 1
ATOM 724 C CA . VAL A 1 101 ? 6.764 -1.951 12.628 1.00 69.75 101 VAL A CA 1
ATOM 725 C C . VAL A 1 101 ? 7.896 -2.685 13.330 1.00 69.75 101 VAL A C 1
ATOM 727 O O . VAL A 1 101 ? 8.651 -2.081 14.089 1.00 69.75 101 VAL A O 1
ATOM 730 N N . ASP A 1 102 ? 7.985 -3.995 13.112 1.00 68.69 102 ASP A N 1
ATOM 731 C CA . ASP A 1 102 ? 9.020 -4.863 13.687 1.00 68.69 102 ASP A CA 1
ATOM 732 C C . ASP A 1 102 ? 9.135 -4.771 15.225 1.00 68.69 102 ASP A C 1
ATOM 734 O O . ASP A 1 102 ? 10.229 -4.761 15.795 1.00 68.69 102 ASP A O 1
ATOM 738 N N . GLY A 1 103 ? 8.000 -4.679 15.926 1.00 71.12 103 GLY A N 1
ATOM 739 C CA . GLY A 1 103 ? 7.937 -4.542 17.383 1.00 71.12 103 GLY A CA 1
ATOM 740 C C . GLY A 1 103 ? 8.081 -3.102 17.886 1.00 71.12 103 GLY A C 1
ATOM 741 O O . GLY A 1 103 ? 8.047 -2.871 19.098 1.00 71.12 103 GLY A O 1
ATOM 742 N N . GLN A 1 104 ? 8.238 -2.121 16.991 1.00 69.12 104 GLN A N 1
ATOM 743 C CA . GLN A 1 104 ? 8.187 -0.699 17.327 1.00 69.12 104 GLN A CA 1
ATOM 744 C C . GLN A 1 104 ? 6.789 -0.139 17.067 1.00 69.12 104 GLN A C 1
ATOM 746 O O . GLN A 1 104 ? 6.320 -0.101 15.932 1.00 69.12 104 GLN A O 1
ATOM 751 N N . GLN A 1 105 ? 6.134 0.338 18.125 1.00 73.75 105 GLN A N 1
ATOM 752 C CA . GLN A 1 105 ? 4.780 0.881 18.046 1.00 73.75 105 GLN A CA 1
ATOM 753 C C . GLN A 1 105 ? 4.784 2.400 17.853 1.00 73.75 105 GLN A C 1
ATOM 755 O O . GLN A 1 105 ? 5.326 3.145 18.671 1.00 73.75 105 GLN A O 1
ATOM 760 N N . PHE A 1 106 ? 4.113 2.859 16.801 1.00 70.81 106 PHE A N 1
ATOM 761 C CA . PHE A 1 106 ? 3.862 4.264 16.500 1.00 70.81 106 PHE A CA 1
ATOM 762 C C . PHE A 1 106 ? 2.368 4.536 16.648 1.00 70.81 106 PHE A C 1
ATOM 764 O O . PHE A 1 106 ? 1.558 3.959 15.923 1.00 70.81 106 PHE A O 1
ATOM 771 N N . SER A 1 107 ? 1.989 5.400 17.589 1.00 65.31 107 SER A N 1
ATOM 772 C CA . SER A 1 107 ? 0.585 5.729 17.836 1.00 65.31 107 SER A CA 1
ATOM 773 C C . SER A 1 107 ? 0.218 7.105 17.290 1.00 65.31 107 SER A C 1
ATOM 775 O O . SER A 1 107 ? 0.940 8.088 17.470 1.00 65.31 107 SER A O 1
ATOM 777 N N . ALA A 1 108 ? -0.941 7.177 16.642 1.00 59.72 108 ALA A N 1
ATOM 778 C CA . ALA A 1 108 ? -1.632 8.426 16.367 1.00 59.72 108 ALA A CA 1
ATOM 779 C C . ALA A 1 108 ? -2.863 8.508 17.285 1.00 59.72 108 ALA A C 1
ATOM 781 O O . ALA A 1 108 ? -3.721 7.630 17.259 1.00 59.72 108 ALA A O 1
ATOM 782 N N . GLU A 1 109 ? -2.862 9.545 18.130 1.00 60.00 109 GLU A N 1
ATOM 783 C CA . GLU A 1 109 ? -3.890 10.001 19.083 1.00 60.00 109 GLU A CA 1
ATOM 784 C C . GLU A 1 109 ? -4.530 8.918 19.999 1.00 60.00 109 GLU A C 1
ATOM 786 O O . GLU A 1 109 ? -5.377 8.125 19.587 1.00 60.00 109 GLU A O 1
ATOM 791 N N . PRO A 1 110 ? -4.144 8.877 21.291 1.00 54.06 110 PRO A N 1
ATOM 792 C CA . PRO A 1 110 ? -4.413 7.757 22.186 1.00 54.06 110 PRO A CA 1
ATOM 793 C C . PRO A 1 110 ? -5.825 7.825 22.781 1.00 54.06 110 PRO A C 1
ATOM 795 O O . PRO A 1 110 ? -6.035 8.447 23.815 1.00 54.06 110 PRO A O 1
ATOM 798 N N . SER A 1 111 ? -6.801 7.177 22.149 1.00 47.00 111 SER A N 1
ATOM 799 C CA . SER A 1 111 ? -7.947 6.554 22.840 1.00 47.00 111 SER A CA 1
ATOM 800 C C . SER A 1 111 ? -8.794 5.767 21.837 1.00 47.00 111 SER A C 1
ATOM 802 O O . SER A 1 111 ? -9.351 6.344 20.912 1.00 47.00 111 SER A O 1
ATOM 804 N N . GLY A 1 112 ? -8.853 4.438 21.966 1.00 51.69 112 GLY A N 1
ATOM 805 C CA . GLY A 1 112 ? -9.660 3.599 21.075 1.00 51.69 112 GLY A CA 1
ATOM 806 C C . GLY A 1 112 ? -9.241 2.130 21.030 1.00 51.69 112 GLY A C 1
ATOM 807 O O . GLY A 1 112 ? -8.279 1.725 21.678 1.00 51.69 112 GLY A O 1
ATOM 808 N N . GLN A 1 113 ? -10.002 1.337 20.271 1.00 53.25 113 GLN A N 1
ATOM 809 C CA . GLN A 1 113 ? -9.760 -0.090 20.034 1.00 53.25 113 GLN A CA 1
ATOM 810 C C . GLN A 1 113 ? -8.451 -0.298 19.256 1.00 53.25 113 GLN A C 1
ATOM 812 O O . GLN A 1 113 ? -8.262 0.290 18.195 1.0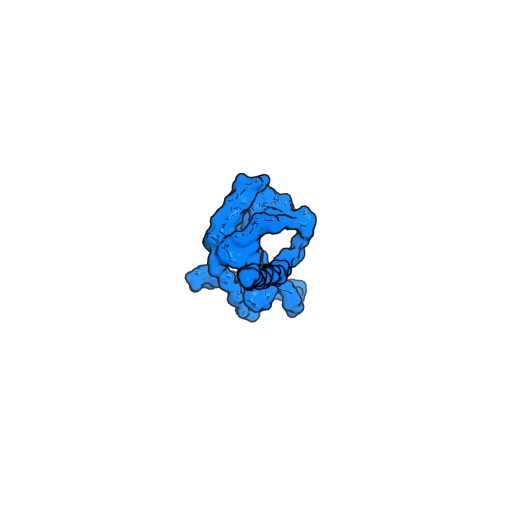0 53.25 113 GLN A O 1
ATOM 817 N N . THR A 1 114 ? -7.565 -1.154 19.768 1.00 56.25 114 THR A N 1
ATOM 818 C CA . THR A 1 114 ? -6.304 -1.505 19.102 1.00 56.25 114 THR A CA 1
ATOM 819 C C . THR A 1 114 ? -6.546 -2.528 17.999 1.00 56.25 114 THR A C 1
ATOM 821 O O . THR A 1 114 ? -7.099 -3.598 18.253 1.00 56.25 114 THR A O 1
ATOM 824 N N . PHE A 1 115 ? -6.068 -2.239 16.792 1.00 60.44 115 PHE A N 1
ATOM 825 C CA . PHE A 1 115 ? -5.969 -3.210 15.709 1.00 60.44 115 PHE A CA 1
ATOM 826 C C . PHE A 1 115 ? -4.500 -3.523 15.416 1.00 60.44 115 PHE A C 1
ATOM 828 O O . PHE A 1 115 ? -3.644 -2.646 15.492 1.00 60.44 115 PHE A O 1
ATOM 835 N N . SER A 1 116 ? -4.211 -4.784 15.096 1.00 62.84 116 SER A N 1
ATOM 836 C CA . SER A 1 116 ? -2.888 -5.231 14.659 1.00 62.84 116 SER A CA 1
ATOM 837 C C . SER A 1 116 ? -2.963 -5.603 13.183 1.00 62.84 116 SER A C 1
ATOM 839 O O . SER A 1 116 ? -3.891 -6.295 12.758 1.00 62.84 116 SER A O 1
ATOM 841 N N . VAL A 1 117 ? -2.003 -5.115 12.403 1.00 66.62 117 VAL A N 1
ATOM 842 C CA . VAL A 1 117 ? -1.805 -5.488 11.002 1.00 66.62 117 VAL A CA 1
ATOM 843 C C . VAL A 1 117 ? -0.398 -6.063 10.894 1.00 66.62 117 VAL A C 1
ATOM 845 O O . VAL A 1 117 ? 0.558 -5.378 11.245 1.00 66.62 117 VAL A O 1
ATOM 848 N N . SER A 1 118 ? -0.264 -7.296 10.395 1.00 74.75 118 SER A N 1
ATOM 849 C CA . SER A 1 118 ? 1.050 -7.823 10.011 1.00 74.75 118 SER A CA 1
ATOM 850 C C . SER A 1 118 ? 1.540 -7.121 8.743 1.00 74.75 118 SER A C 1
ATOM 852 O O . SER A 1 118 ? 0.827 -7.052 7.737 1.00 74.75 118 SER A O 1
ATOM 854 N N . LEU A 1 119 ? 2.773 -6.622 8.803 1.00 80.12 119 LEU A N 1
ATOM 855 C CA . LEU A 1 119 ? 3.496 -6.037 7.676 1.00 80.12 119 LEU A CA 1
ATOM 856 C C . LEU A 1 119 ? 4.520 -7.018 7.084 1.00 80.12 119 LEU A C 1
ATOM 858 O O . LEU A 1 119 ? 5.448 -6.606 6.388 1.00 80.12 119 LEU A O 1
ATOM 862 N N . ASP A 1 120 ? 4.357 -8.319 7.316 1.00 84.81 120 ASP A N 1
ATOM 863 C CA . ASP A 1 120 ? 5.271 -9.324 6.779 1.00 84.81 120 ASP A CA 1
ATOM 864 C C . ASP A 1 120 ? 5.327 -9.271 5.244 1.00 84.81 120 ASP A C 1
ATOM 866 O O . ASP A 1 120 ? 4.330 -9.028 4.552 1.00 84.81 120 ASP A O 1
ATOM 870 N N . GLY A 1 121 ? 6.528 -9.478 4.700 1.00 85.44 121 GLY A N 1
ATOM 871 C CA . GLY A 1 121 ? 6.787 -9.424 3.259 1.00 85.44 121 GLY A CA 1
ATOM 872 C C . GLY A 1 121 ? 6.740 -8.019 2.648 1.00 85.44 121 GLY A C 1
ATOM 873 O O . GLY A 1 121 ? 6.826 -7.888 1.423 1.00 85.44 121 GLY A O 1
ATOM 874 N N . THR A 1 122 ? 6.618 -6.966 3.470 1.00 86.75 122 THR A N 1
ATOM 875 C CA . THR A 1 122 ? 6.640 -5.573 2.994 1.00 86.75 122 THR A CA 1
ATOM 876 C C . THR A 1 122 ? 7.979 -5.215 2.347 1.00 86.75 122 THR A C 1
ATOM 878 O O . THR A 1 122 ? 8.009 -4.407 1.428 1.00 86.75 122 THR A O 1
ATOM 881 N N . ASP A 1 123 ? 9.089 -5.842 2.732 1.00 87.19 123 ASP A N 1
ATOM 882 C CA . ASP A 1 123 ? 10.406 -5.645 2.114 1.00 87.19 123 ASP A CA 1
ATOM 883 C C . ASP A 1 123 ? 10.418 -6.041 0.624 1.00 87.19 123 ASP A C 1
ATOM 885 O O . ASP A 1 123 ? 10.765 -5.230 -0.243 1.00 87.19 123 ASP A O 1
ATOM 889 N N . ALA A 1 124 ? 9.952 -7.252 0.312 1.00 89.06 124 ALA A N 1
ATOM 890 C CA . ALA A 1 124 ? 9.822 -7.750 -1.052 1.00 89.06 124 ALA A CA 1
ATOM 891 C C . ALA A 1 124 ? 8.795 -6.928 -1.845 1.00 89.06 124 ALA A C 1
ATOM 893 O O . ALA A 1 124 ? 9.010 -6.611 -3.019 1.00 89.06 124 ALA A O 1
ATOM 894 N N . ALA A 1 125 ? 7.697 -6.538 -1.193 1.00 88.31 125 ALA A N 1
ATOM 895 C CA . ALA A 1 125 ? 6.666 -5.700 -1.789 1.00 88.31 125 ALA A CA 1
ATOM 896 C C . ALA A 1 125 ? 7.199 -4.302 -2.146 1.00 88.31 125 ALA A C 1
ATOM 898 O O . ALA A 1 125 ? 6.980 -3.831 -3.259 1.00 88.31 125 ALA A O 1
ATOM 899 N N . MET A 1 126 ? 7.966 -3.665 -1.259 1.00 87.12 126 MET A N 1
ATOM 900 C CA . MET A 1 126 ? 8.573 -2.349 -1.486 1.00 87.12 126 MET A CA 1
ATOM 901 C C . MET A 1 126 ? 9.690 -2.395 -2.536 1.00 87.12 126 MET A C 1
ATOM 903 O O . MET A 1 126 ? 9.868 -1.438 -3.293 1.00 87.12 126 MET A O 1
ATOM 907 N N . GLN A 1 127 ? 10.428 -3.503 -2.640 1.00 89.19 127 GLN A N 1
ATOM 908 C CA . GLN A 1 127 ? 11.382 -3.694 -3.733 1.00 89.19 127 GLN A CA 1
ATOM 909 C C . GLN A 1 127 ? 10.665 -3.777 -5.088 1.00 89.19 127 GLN A C 1
ATOM 911 O O . GLN A 1 127 ? 11.060 -3.105 -6.044 1.00 89.19 127 GLN A O 1
ATOM 916 N N . ALA A 1 128 ? 9.583 -4.554 -5.162 1.00 89.81 128 ALA A N 1
ATOM 917 C CA . ALA A 1 128 ? 8.777 -4.674 -6.370 1.00 89.81 128 ALA A CA 1
ATOM 918 C C . ALA A 1 128 ? 8.033 -3.369 -6.709 1.00 89.81 128 ALA A C 1
ATOM 920 O O . ALA A 1 128 ? 7.898 -3.021 -7.882 1.00 89.81 128 ALA A O 1
ATOM 921 N N . LEU A 1 129 ? 7.625 -2.606 -5.691 1.00 87.88 129 LEU A N 1
ATOM 922 C CA . LEU A 1 129 ? 7.031 -1.280 -5.831 1.00 87.88 129 LEU A CA 1
ATOM 923 C C . LEU A 1 129 ? 7.968 -0.317 -6.565 1.00 87.88 129 LEU A C 1
ATOM 925 O O . LEU A 1 129 ? 7.555 0.323 -7.528 1.00 87.88 129 LEU A O 1
ATOM 929 N N . ARG A 1 130 ? 9.241 -0.257 -6.157 1.00 86.94 130 ARG A N 1
ATOM 930 C CA . ARG A 1 130 ? 10.249 0.590 -6.816 1.00 86.94 130 ARG A CA 1
ATOM 931 C C . ARG A 1 130 ? 10.503 0.171 -8.259 1.00 86.94 130 ARG A C 1
ATOM 933 O O . ARG A 1 130 ? 10.679 1.024 -9.121 1.00 86.94 130 ARG A O 1
ATOM 940 N N . ALA A 1 131 ? 10.506 -1.134 -8.533 1.00 88.69 131 ALA A N 1
ATOM 941 C CA . ALA A 1 131 ? 10.630 -1.635 -9.899 1.00 88.69 131 ALA A CA 1
ATOM 942 C C . ALA A 1 131 ? 9.427 -1.226 -10.767 1.00 88.69 131 ALA A C 1
ATOM 944 O O . ALA A 1 131 ? 9.609 -0.847 -11.918 1.00 88.69 131 ALA A O 1
ATOM 945 N N . CYS A 1 132 ? 8.217 -1.257 -10.202 1.00 88.81 132 CYS A N 1
ATOM 946 C CA . CYS A 1 132 ? 7.007 -0.772 -10.860 1.00 88.81 132 CYS A CA 1
ATOM 947 C C . CYS A 1 132 ? 7.085 0.737 -11.147 1.00 88.81 132 CYS A C 1
ATOM 949 O O . CYS A 1 132 ? 6.811 1.154 -12.268 1.00 88.81 132 CYS A O 1
ATOM 951 N N . GLN A 1 133 ? 7.529 1.542 -10.176 1.00 85.56 133 GLN A N 1
ATOM 952 C CA . GLN A 1 133 ? 7.713 2.990 -10.345 1.00 85.56 133 GLN A CA 1
ATOM 953 C C . GLN A 1 133 ? 8.749 3.327 -11.423 1.00 85.56 133 GLN A C 1
ATOM 955 O O . GLN A 1 133 ? 8.542 4.243 -12.197 1.00 85.56 133 GLN A O 1
ATOM 960 N N . ALA A 1 134 ? 9.842 2.566 -11.528 1.00 85.44 134 ALA A N 1
ATOM 961 C CA . ALA A 1 134 ? 10.848 2.778 -12.572 1.00 85.44 134 ALA A CA 1
ATOM 962 C C . ALA A 1 134 ? 10.366 2.408 -13.992 1.00 85.44 134 ALA A C 1
ATOM 964 O O . ALA A 1 134 ? 11.030 2.750 -14.970 1.00 85.44 134 ALA A O 1
ATOM 965 N N . ALA A 1 135 ? 9.262 1.663 -14.106 1.00 84.94 135 ALA A N 1
ATOM 966 C CA . ALA A 1 135 ? 8.719 1.175 -15.370 1.00 84.94 135 ALA A CA 1
ATOM 967 C C . ALA A 1 135 ? 7.562 2.030 -15.925 1.00 84.94 135 ALA A C 1
ATOM 969 O O . ALA A 1 135 ? 7.099 1.742 -17.030 1.00 84.94 135 ALA A O 1
ATOM 970 N N . ASN A 1 136 ? 7.090 3.035 -15.176 1.00 75.56 136 ASN A N 1
ATOM 971 C CA . ASN A 1 136 ? 5.963 3.908 -15.528 1.00 75.56 136 ASN A CA 1
ATOM 972 C C . ASN A 1 136 ? 6.365 5.384 -15.441 1.00 75.56 136 ASN A C 1
ATOM 974 O O . ASN A 1 136 ? 5.721 6.189 -16.150 1.00 75.56 136 ASN A O 1
#

Solvent-accessible surface area (backbone atoms only — not comparable to full-atom values): 8575 Å² total; per-residue (Å²): 135,90,81,85,86,80,83,79,82,79,79,79,84,81,76,82,86,82,80,80,82,84,83,75,83,97,57,65,71,92,42,48,45,82,71,49,69,34,49,85,26,38,29,29,40,30,58,87,30,35,59,23,25,30,38,36,36,72,43,98,88,63,33,35,42,35,40,38,43,30,55,73,76,75,65,39,77,49,75,49,78,46,68,85,67,92,69,87,69,50,95,89,58,72,70,29,46,53,47,58,58,95,86,44,75,48,74,47,62,97,53,65,74,85,61,87,67,89,64,72,40,45,68,50,28,52,54,51,35,52,55,48,38,76,72,87

Radius of gyration: 21.6 Å; Cα contacts (8 Å, |Δi|>4): 202; chains: 1; bounding box: 31×79×55 Å

Mean predicted aligned error: 12.81 Å

Sequence (136 aa):
MKAASGTYIAAAVIAGLLGSTTMVQAQDPSNITKYGSAGGWDIFVRKDLGPGCLIAKVADNGMQVQMGIDETSGMRGYMAIYTTADAPIAQGEKLSVIFDVDGQQFSAEPSGQTFSVSLDGTDAAMQALRACQAAN

Foldseek 3Di:
DDDDDDDDPPPPPPPDPPPDDDDPPPADPVQWDFDQDFQQWTKIQGPPLPSAIKIWHQFPVRKIKIWIFRVVVPTDIDIDIDHPPPPCQDVVRDAWEWDQDPNDTDIDDDDYDYDDGDCGRVVGVVVVRVVSVVVD

pLDDT: mean 71.55, std 16.45, range [36.34, 95.12]

Nearest PDB structures (foldseek):
  3pcs-assembly3_C  TM=5.726E-01  e=2.039E+00  Escherichia coli O157:H7
  4fma-assembly18_J  TM=5.670E-01  e=3.063E+00  Escherichia coli
  4fma-assembly4_D  TM=5.737E-01  e=3.441E+00  Escherichia coli
  3pcs-assembly1_A  TM=5.335E-01  e=4.097E+00  Escherichia coli O157:H7
  4fmc-assembly2_C  TM=4.690E-01  e=8.234E+00  Escherichia coli

Secondary structure (DSSP, 8-state):
------------------------TTS-TTTEEEEEEETTEEEEEETBTBS-EEEEEE-TTSPEEEEEEESTTSSEEEEEEE--S-----TT----EEEEETTEEEEESS-S-------TTHHHHHHHHHHHHHT-